Protein AF-A0A392Q447-F1 (afdb_monomer_lite)

InterPro domains:
  IPR037278 ARFGAP/RecO-like zinc finger [SSF57863] (1-54)
  IPR038508 ArfGAP domain superfamily [G3DSA:1.10.220.150] (1-64)
  IPR044820 ADP-ribosylation factor GTPase-activating protein AGD14-like [PTHR46085] (1-65)

Structure (mmCIF, N/CA/C/O backbone):
data_AF-A0A392Q447-F1
#
_entry.id   AF-A0A392Q447-F1
#
loop_
_atom_site.group_PDB
_atom_site.id
_atom_site.type_symbol
_atom_site.label_atom_id
_atom_site.label_alt_id
_atom_site.label_comp_id
_atom_site.label_asym_id
_atom_site.label_entity_id
_atom_site.label_seq_id
_atom_site.pdbx_PDB_ins_code
_atom_site.Cartn_x
_atom_site.Cartn_y
_atom_site.Cartn_z
_atom_site.occupancy
_atom_site.B_iso_or_equiv
_atom_site.auth_seq_id
_atom_site.auth_comp_id
_atom_site.auth_asym_id
_atom_site.auth_atom_id
_atom_site.pdbx_PDB_model_num
ATOM 1 N N . MET A 1 1 ? -20.827 8.100 5.669 1.00 81.31 1 MET A N 1
ATOM 2 C CA . MET A 1 1 ? -19.474 7.571 5.949 1.00 81.31 1 MET A CA 1
ATOM 3 C C . MET A 1 1 ? -19.602 6.133 6.408 1.00 81.31 1 MET A C 1
ATOM 5 O O . MET A 1 1 ? -20.578 5.830 7.088 1.00 81.31 1 MET A O 1
ATOM 9 N N . ALA A 1 2 ? -18.677 5.260 6.011 1.00 91.75 2 ALA A N 1
ATOM 10 C CA . ALA A 1 2 ? -18.654 3.883 6.499 1.00 91.75 2 ALA A CA 1
ATOM 11 C C . ALA A 1 2 ? -18.299 3.848 7.997 1.00 91.75 2 ALA A C 1
ATOM 13 O O . ALA A 1 2 ? -17.597 4.734 8.487 1.00 91.75 2 ALA A O 1
ATOM 14 N N . LYS A 1 3 ? -18.804 2.842 8.717 1.00 96.12 3 LYS A N 1
ATOM 15 C CA . LYS A 1 3 ? -18.368 2.532 10.083 1.00 96.12 3 LYS A CA 1
ATOM 16 C C . LYS A 1 3 ? -17.281 1.468 10.002 1.00 96.12 3 LYS A C 1
ATOM 18 O O . LYS A 1 3 ? -17.452 0.509 9.260 1.00 96.12 3 LYS A O 1
ATOM 23 N N . PHE A 1 4 ? -16.219 1.647 10.774 1.00 96.31 4 PHE A N 1
ATOM 24 C CA . PHE A 1 4 ? -15.114 0.700 10.861 1.00 96.31 4 PHE A CA 1
ATOM 25 C C . PHE A 1 4 ? -15.167 -0.045 12.190 1.00 96.31 4 PHE A C 1
ATOM 27 O O . PHE A 1 4 ? -15.546 0.513 13.222 1.00 96.31 4 PHE A O 1
ATOM 34 N N . THR A 1 5 ? -14.775 -1.307 12.154 1.00 98.31 5 THR A N 1
ATOM 35 C CA . THR A 1 5 ? -14.483 -2.120 13.331 1.00 98.31 5 THR A CA 1
ATOM 36 C C . THR A 1 5 ? -13.135 -1.722 13.933 1.00 98.31 5 THR A C 1
ATOM 38 O O . THR A 1 5 ? -12.273 -1.167 13.249 1.00 98.31 5 THR A O 1
ATOM 41 N N . SER A 1 6 ? -12.906 -2.051 15.207 1.00 98.06 6 SER A N 1
ATOM 42 C CA . SER A 1 6 ? -11.602 -1.814 15.847 1.00 98.06 6 SER A CA 1
ATOM 43 C C . SER A 1 6 ? -10.458 -2.513 15.103 1.00 98.06 6 SER A C 1
ATOM 45 O O . SER A 1 6 ? -9.376 -1.953 14.991 1.00 98.06 6 SER A O 1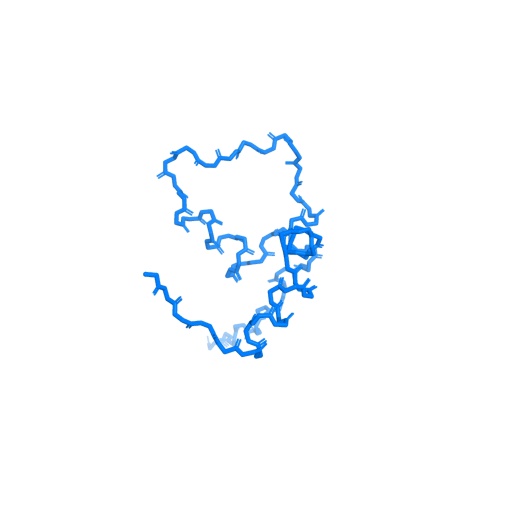
ATOM 47 N N . GLN A 1 7 ? -10.714 -3.701 14.543 1.00 98.19 7 GLN A N 1
ATOM 48 C CA . GLN A 1 7 ? -9.731 -4.465 13.769 1.00 98.19 7 GLN A CA 1
ATOM 49 C C . GLN A 1 7 ? -9.334 -3.749 12.472 1.00 98.19 7 GLN A C 1
ATOM 51 O O . GLN A 1 7 ? -8.149 -3.649 12.168 1.00 98.19 7 GLN A O 1
ATOM 56 N N . GLU A 1 8 ? -10.302 -3.207 11.727 1.00 97.38 8 GLU A N 1
ATOM 57 C CA . GLU A 1 8 ? -10.016 -2.430 10.514 1.00 97.38 8 GLU A CA 1
ATOM 58 C C . GLU A 1 8 ? -9.235 -1.151 10.834 1.00 97.38 8 GLU A C 1
ATOM 60 O O . GLU A 1 8 ? -8.324 -0.789 10.093 1.00 97.38 8 GLU A O 1
ATOM 65 N N . VAL A 1 9 ? -9.544 -0.488 11.955 1.00 97.69 9 VAL A N 1
ATOM 66 C CA . VAL A 1 9 ? -8.792 0.693 12.407 1.00 97.69 9 VAL A CA 1
ATOM 67 C C . VAL A 1 9 ? -7.341 0.330 12.721 1.00 97.69 9 VAL A C 1
ATOM 69 O O . VAL A 1 9 ? -6.439 1.011 12.236 1.00 97.69 9 VAL A O 1
ATOM 72 N N . THR A 1 10 ? -7.103 -0.754 13.465 1.00 98.00 10 THR A N 1
ATOM 73 C CA . THR A 1 10 ? -5.745 -1.237 13.756 1.00 98.00 10 THR A CA 1
ATOM 74 C C . THR A 1 10 ? -4.986 -1.569 12.471 1.00 98.00 10 THR A C 1
ATOM 76 O O . THR A 1 10 ? -3.879 -1.074 12.273 1.00 98.00 10 THR A O 1
ATOM 79 N N . ALA A 1 11 ? -5.604 -2.305 11.541 1.00 97.12 11 ALA A N 1
ATOM 80 C CA . ALA A 1 11 ? -4.977 -2.648 10.265 1.00 97.12 11 ALA A CA 1
ATOM 81 C C . ALA A 1 11 ? -4.617 -1.405 9.427 1.00 97.12 11 ALA A C 1
ATOM 83 O O . ALA A 1 11 ? -3.569 -1.367 8.783 1.00 97.12 11 ALA A O 1
ATOM 84 N N . LEU A 1 12 ? -5.457 -0.364 9.444 1.00 96.69 12 LEU A N 1
ATOM 85 C CA . LEU A 1 12 ? -5.171 0.901 8.762 1.00 96.69 12 LEU A CA 1
ATOM 86 C C . LEU A 1 12 ? -4.027 1.681 9.420 1.00 96.69 12 LEU A C 1
ATOM 88 O O . LEU A 1 12 ? -3.237 2.290 8.700 1.00 96.69 12 LEU A O 1
ATOM 92 N N . GLN A 1 13 ? -3.932 1.666 10.752 1.00 96.38 13 GLN A N 1
ATOM 93 C CA . GLN A 1 13 ? -2.851 2.317 11.500 1.00 96.38 13 GLN A CA 1
ATOM 94 C C . GLN A 1 13 ? -1.500 1.631 11.266 1.00 96.38 13 GLN A C 1
ATOM 96 O O . GLN A 1 13 ? -0.497 2.313 11.069 1.00 96.38 13 GLN A O 1
ATOM 101 N N . GLU A 1 14 ? -1.478 0.299 11.255 1.00 95.88 14 GLU A N 1
ATOM 102 C CA . GLU A 1 14 ? -0.268 -0.500 11.025 1.00 95.88 14 GLU A CA 1
ATOM 103 C C . GLU A 1 14 ? 0.150 -0.528 9.549 1.00 95.88 14 GLU A C 1
ATOM 105 O O . GLU A 1 14 ? 1.339 -0.579 9.228 1.00 95.88 14 GLU A O 1
ATOM 110 N N . GLY A 1 15 ? -0.829 -0.501 8.641 1.00 95.12 15 GLY A N 1
ATOM 111 C CA . GLY A 1 15 ? -0.611 -0.448 7.203 1.00 95.12 15 GLY A CA 1
ATOM 112 C C . GLY A 1 15 ? -0.276 0.966 6.742 1.00 95.12 15 GLY A C 1
ATOM 113 O O . GLY A 1 15 ? 0.870 1.288 6.458 1.00 95.12 15 GLY A O 1
ATOM 114 N N . GLY A 1 16 ? -1.272 1.840 6.646 1.00 95.62 16 GLY A N 1
ATOM 115 C CA . GLY A 1 16 ? -1.084 3.204 6.154 1.00 95.62 16 GLY A CA 1
ATOM 116 C C . GLY A 1 16 ? -0.485 3.310 4.739 1.00 95.62 16 GLY A C 1
ATOM 117 O O . GLY A 1 16 ? -0.019 2.357 4.111 1.00 95.62 16 GLY A O 1
ATOM 118 N N . ASN A 1 17 ? -0.474 4.529 4.200 1.00 94.94 17 ASN A N 1
ATOM 119 C CA . ASN A 1 17 ? 0.034 4.753 2.842 1.00 94.94 17 ASN A CA 1
ATOM 120 C C . ASN A 1 17 ? 1.562 4.628 2.747 1.00 94.94 17 ASN A C 1
ATOM 122 O O . ASN A 1 17 ? 2.076 4.291 1.682 1.00 94.94 17 ASN A O 1
ATOM 126 N N . GLN A 1 18 ? 2.286 4.892 3.839 1.00 93.75 18 GLN A N 1
ATOM 127 C CA . GLN A 1 18 ? 3.744 4.776 3.872 1.00 93.75 18 GLN A CA 1
ATOM 128 C C . GLN A 1 18 ? 4.182 3.322 3.651 1.00 93.75 18 GLN A C 1
ATOM 130 O O . GLN A 1 18 ? 4.884 3.045 2.679 1.00 93.75 18 GLN A O 1
ATOM 135 N N . ARG A 1 19 ? 3.681 2.381 4.463 1.00 94.50 19 ARG A N 1
ATOM 136 C CA . ARG A 1 19 ? 3.978 0.949 4.307 1.00 94.50 19 ARG A CA 1
ATOM 137 C C . ARG A 1 19 ? 3.458 0.404 2.981 1.00 94.50 19 ARG A C 1
ATOM 139 O O . ARG A 1 19 ? 4.132 -0.383 2.326 1.00 94.50 19 ARG A O 1
ATOM 146 N N . ALA A 1 20 ? 2.268 0.834 2.554 1.00 94.44 20 ALA A N 1
ATOM 147 C CA . ALA A 1 20 ? 1.712 0.399 1.276 1.00 94.44 20 ALA A CA 1
ATOM 148 C C . ALA A 1 20 ? 2.631 0.769 0.095 1.00 94.44 20 ALA A C 1
ATOM 150 O O . ALA A 1 20 ? 2.801 -0.041 -0.816 1.00 94.44 20 ALA A O 1
ATOM 151 N N . ARG A 1 21 ? 3.272 1.947 0.117 1.00 91.88 21 ARG A N 1
ATOM 152 C CA . ARG A 1 21 ? 4.254 2.344 -0.909 1.00 91.88 21 ARG A CA 1
ATOM 153 C C . ARG A 1 21 ? 5.508 1.473 -0.879 1.00 91.88 21 ARG A C 1
ATOM 155 O O . ARG A 1 21 ? 5.941 1.021 -1.932 1.00 91.88 21 ARG A O 1
ATOM 162 N N . GLU A 1 22 ? 6.033 1.170 0.305 1.00 91.81 22 GLU A N 1
ATOM 163 C CA . GLU A 1 22 ? 7.187 0.269 0.473 1.00 91.81 22 GLU A CA 1
ATOM 164 C C . GLU A 1 22 ? 6.928 -1.147 -0.066 1.00 91.81 22 GLU A C 1
ATOM 166 O O . GLU A 1 22 ? 7.868 -1.857 -0.410 1.00 91.81 22 GLU A O 1
ATOM 171 N N . ILE A 1 23 ? 5.667 -1.583 -0.131 1.00 92.25 23 ILE A N 1
ATOM 172 C CA . ILE A 1 23 ? 5.297 -2.917 -0.617 1.00 92.25 23 ILE A CA 1
ATOM 173 C C . ILE A 1 23 ? 5.012 -2.895 -2.119 1.00 92.25 23 ILE A C 1
ATOM 175 O O . ILE A 1 23 ? 5.583 -3.689 -2.864 1.00 92.25 23 ILE A O 1
ATOM 179 N N . TYR A 1 24 ? 4.128 -2.002 -2.566 1.00 92.94 24 TYR A N 1
ATOM 180 C CA . TYR A 1 24 ? 3.553 -2.049 -3.914 1.00 92.94 24 TYR A CA 1
ATOM 181 C C . TYR A 1 24 ? 4.277 -1.192 -4.952 1.00 92.94 24 TYR A C 1
ATOM 183 O O . TYR A 1 24 ? 3.974 -1.311 -6.135 1.00 92.94 24 TYR A O 1
ATOM 191 N N . PHE A 1 25 ? 5.213 -0.341 -4.528 1.00 92.00 25 PHE A N 1
ATOM 192 C CA . PHE A 1 25 ? 5.906 0.620 -5.389 1.00 92.00 25 PHE A CA 1
ATOM 193 C C . PHE A 1 25 ? 7.437 0.506 -5.293 1.00 92.00 25 PHE A C 1
ATOM 195 O O . PHE A 1 25 ? 8.134 1.461 -5.622 1.00 92.00 25 PHE A O 1
ATOM 202 N N . LYS A 1 26 ? 7.979 -0.645 -4.865 1.00 90.50 26 LYS A N 1
ATOM 203 C CA . LYS A 1 26 ? 9.433 -0.849 -4.692 1.00 90.50 26 LYS A CA 1
ATOM 204 C C . LYS A 1 26 ? 10.246 -0.515 -5.939 1.00 90.50 26 LYS A C 1
ATOM 206 O O . LYS A 1 26 ? 11.294 0.109 -5.832 1.00 90.50 26 LYS A O 1
ATOM 211 N N . GLU A 1 27 ? 9.756 -0.926 -7.104 1.00 89.31 27 GLU A N 1
ATOM 212 C CA . GLU A 1 27 ? 10.412 -0.703 -8.400 1.00 89.31 27 GLU A CA 1
ATOM 213 C C . GLU A 1 27 ? 9.758 0.422 -9.213 1.00 89.31 27 GLU A C 1
ATOM 215 O O . GLU A 1 27 ? 10.047 0.609 -10.397 1.00 89.31 27 GLU A O 1
ATOM 220 N N . TRP A 1 28 ? 8.844 1.178 -8.605 1.00 86.00 28 TRP A N 1
ATOM 221 C CA . TRP A 1 28 ? 8.225 2.311 -9.275 1.00 86.00 28 TRP A CA 1
ATOM 222 C C . TRP A 1 28 ? 9.183 3.507 -9.268 1.00 86.00 28 TRP A C 1
ATOM 224 O O . TRP A 1 28 ? 9.377 4.161 -8.246 1.00 86.00 28 TRP A O 1
ATOM 234 N N . ASP A 1 29 ? 9.767 3.817 -10.426 1.00 79.81 29 ASP A N 1
ATOM 235 C CA . ASP A 1 29 ? 10.586 5.021 -10.606 1.00 79.81 29 ASP A CA 1
ATOM 236 C C . ASP A 1 29 ? 9.711 6.288 -10.493 1.00 79.81 29 ASP A C 1
ATOM 238 O O . ASP A 1 29 ? 8.637 6.364 -11.091 1.00 79.81 29 ASP A O 1
ATOM 242 N N . ALA A 1 30 ? 10.188 7.300 -9.762 1.00 70.75 30 ALA A N 1
ATOM 243 C CA . ALA A 1 30 ? 9.561 8.616 -9.619 1.00 70.75 30 ALA A CA 1
ATOM 244 C C . ALA A 1 30 ? 9.405 9.369 -10.956 1.00 70.75 30 ALA A C 1
ATOM 246 O O . ALA A 1 30 ? 8.629 10.319 -11.041 1.00 70.75 30 ALA A O 1
ATO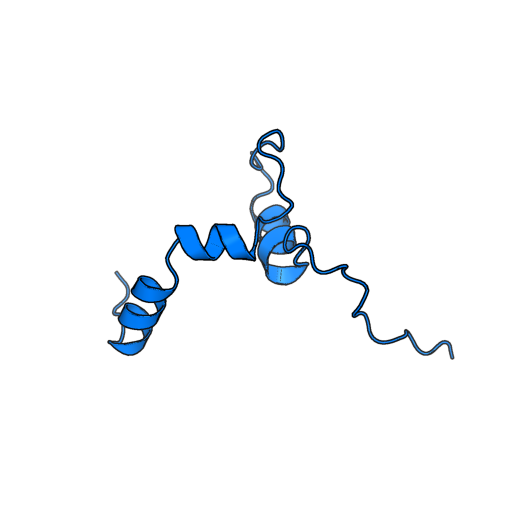M 247 N N . ARG A 1 31 ? 10.118 8.940 -12.006 1.00 72.12 31 ARG A N 1
ATOM 248 C CA . ARG A 1 31 ? 9.941 9.421 -13.386 1.00 72.12 31 ARG A CA 1
ATOM 249 C C . ARG A 1 31 ? 8.673 8.890 -14.058 1.00 72.12 31 ARG A C 1
ATOM 251 O O . ARG A 1 31 ? 8.266 9.430 -15.085 1.00 72.12 31 ARG A O 1
ATOM 258 N N . ASN A 1 32 ? 8.052 7.841 -13.516 1.00 72.25 32 ASN A N 1
ATOM 259 C CA . ASN A 1 32 ? 6.782 7.348 -14.030 1.00 72.25 32 ASN A CA 1
ATOM 260 C C . ASN A 1 32 ? 5.666 8.329 -13.659 1.00 72.25 32 ASN A C 1
ATOM 262 O O . ASN A 1 32 ? 5.357 8.530 -12.483 1.00 72.25 32 ASN A O 1
ATOM 266 N N . SER A 1 33 ? 5.043 8.917 -14.679 1.00 69.62 33 SER A N 1
ATOM 267 C CA . SER A 1 33 ? 3.878 9.775 -14.485 1.00 69.62 33 SER A CA 1
ATOM 268 C C . SER A 1 33 ? 2.706 8.968 -13.931 1.00 69.62 33 SER A C 1
ATOM 270 O O . SER A 1 33 ? 2.493 7.806 -14.298 1.00 69.62 33 SER A O 1
ATOM 272 N N . PHE A 1 34 ? 1.916 9.599 -13.067 1.00 70.06 34 PHE A N 1
ATOM 273 C CA . PHE A 1 34 ? 0.642 9.035 -12.646 1.00 70.06 34 PHE A CA 1
ATOM 274 C C . PHE A 1 34 ? -0.325 8.968 -13.841 1.00 70.06 34 PHE A C 1
ATOM 276 O O . PHE A 1 34 ? -0.211 9.756 -14.783 1.00 70.06 34 PHE A O 1
ATOM 283 N N . PRO A 1 35 ? -1.252 7.999 -13.859 1.00 76.88 35 PRO A N 1
ATOM 284 C CA . PRO A 1 35 ? -2.187 7.841 -14.967 1.00 76.88 35 PRO A CA 1
ATOM 285 C C . PRO A 1 35 ? -3.211 8.986 -14.998 1.00 76.88 35 PRO A C 1
ATOM 287 O O . PRO A 1 35 ? -4.032 9.100 -14.093 1.00 76.88 35 PRO A O 1
ATOM 290 N N . ASP A 1 36 ? -3.246 9.754 -16.087 1.00 70.88 36 ASP A N 1
ATOM 291 C CA . ASP A 1 36 ? -4.226 10.842 -16.240 1.00 70.88 36 ASP A CA 1
ATOM 292 C C . ASP A 1 36 ? -5.656 10.342 -16.529 1.00 70.88 36 ASP A C 1
ATOM 294 O O . ASP A 1 36 ? -6.629 10.930 -16.066 1.00 70.88 36 ASP A O 1
ATOM 298 N N . SER A 1 37 ? -5.821 9.237 -17.271 1.00 76.00 37 SER A N 1
ATOM 299 C CA . SER A 1 37 ? -7.148 8.751 -17.713 1.00 76.00 37 SER A CA 1
ATOM 300 C C . SER A 1 37 ? -7.382 7.240 -17.575 1.00 76.00 37 SER A C 1
ATOM 302 O O . SER A 1 37 ? -8.482 6.752 -17.830 1.00 76.00 37 SER A O 1
ATOM 304 N N . ARG A 1 38 ? -6.374 6.474 -17.132 1.00 85.12 38 ARG A N 1
ATOM 305 C CA . ARG A 1 38 ? -6.418 4.997 -17.032 1.00 85.12 38 ARG A CA 1
ATOM 306 C C . ARG A 1 38 ? -6.208 4.494 -15.606 1.00 85.12 38 ARG A C 1
ATOM 308 O O . ARG A 1 38 ? -5.435 3.572 -15.355 1.00 85.12 38 ARG A O 1
ATOM 315 N N . LEU A 1 39 ? -6.906 5.112 -14.654 1.00 89.56 39 LEU A N 1
ATOM 316 C CA . LEU A 1 39 ? -6.754 4.802 -13.231 1.00 89.56 39 LEU A CA 1
ATOM 317 C C . LEU A 1 39 ? -7.040 3.324 -12.916 1.00 89.56 39 LEU A C 1
ATOM 319 O O . LEU A 1 39 ? -6.319 2.719 -12.129 1.00 89.56 39 LEU A O 1
ATOM 323 N N . ARG A 1 40 ? -8.048 2.718 -13.559 1.00 91.94 40 ARG A N 1
ATOM 324 C CA . ARG A 1 40 ? -8.383 1.297 -13.354 1.00 91.94 40 ARG A CA 1
ATOM 325 C C . ARG A 1 40 ? -7.242 0.366 -13.769 1.00 91.94 40 ARG A C 1
ATOM 327 O O . ARG A 1 40 ? -6.891 -0.527 -13.002 1.00 91.94 40 ARG A O 1
ATOM 334 N N . ASP A 1 41 ? -6.636 0.608 -14.930 1.00 90.50 41 ASP A N 1
ATOM 335 C CA . ASP A 1 41 ? -5.511 -0.197 -15.422 1.00 90.50 41 ASP A CA 1
ATOM 336 C C . ASP A 1 41 ? -4.294 -0.048 -14.514 1.00 90.50 41 ASP A C 1
ATOM 338 O O . ASP A 1 41 ? -3.609 -1.019 -14.207 1.00 90.50 41 ASP A O 1
ATOM 342 N N . PHE A 1 42 ? -4.036 1.168 -14.037 1.00 89.88 42 PHE A N 1
ATOM 343 C CA . PHE A 1 42 ? -2.963 1.416 -13.085 1.00 89.88 42 PHE A CA 1
ATOM 344 C C . PHE A 1 42 ? -3.185 0.696 -11.751 1.00 89.88 42 PHE A C 1
ATOM 346 O O . PHE A 1 42 ? -2.288 -0.010 -11.298 1.00 89.88 42 PHE A O 1
ATOM 353 N N . ILE A 1 43 ? -4.380 0.797 -11.156 1.00 91.62 43 ILE A N 1
ATOM 354 C CA . ILE A 1 43 ? -4.725 0.076 -9.919 1.00 91.62 43 ILE A CA 1
ATOM 355 C C . ILE A 1 43 ? -4.534 -1.434 -10.116 1.00 91.62 43 ILE A C 1
ATOM 357 O O . ILE A 1 43 ? -3.952 -2.093 -9.253 1.00 91.62 43 ILE A O 1
ATOM 361 N N . LYS A 1 44 ? -4.954 -1.980 -11.267 1.00 92.75 44 LYS A N 1
ATOM 362 C CA . LYS A 1 44 ? -4.726 -3.389 -11.613 1.00 92.75 44 LYS A CA 1
ATOM 363 C C . LYS A 1 44 ? -3.232 -3.723 -11.663 1.00 92.75 44 LYS A C 1
ATOM 365 O O . LYS A 1 44 ? -2.821 -4.694 -11.033 1.00 92.75 44 LYS A O 1
ATOM 370 N N . HIS A 1 45 ? -2.414 -2.920 -12.343 1.00 90.12 45 HIS A N 1
ATOM 371 C CA . HIS A 1 45 ? -0.971 -3.161 -12.428 1.00 90.12 45 HIS A CA 1
AT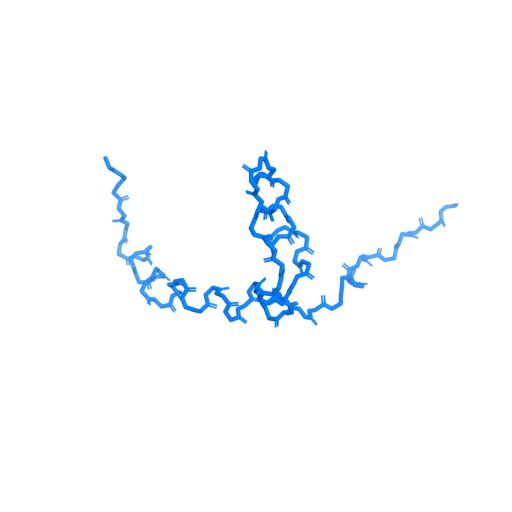OM 372 C C . HIS A 1 45 ? -0.279 -3.150 -11.057 1.00 90.12 45 HIS A C 1
ATOM 374 O O . HIS A 1 45 ? 0.617 -3.959 -10.823 1.00 90.12 45 HIS A O 1
ATOM 380 N N . VAL A 1 46 ? -0.694 -2.251 -10.160 1.00 90.94 46 VAL A N 1
ATOM 381 C CA . VAL A 1 46 ? -0.105 -2.099 -8.821 1.00 90.94 46 VAL A CA 1
ATOM 382 C C . VAL A 1 46 ? -0.513 -3.251 -7.900 1.00 90.94 46 VAL A C 1
ATOM 384 O O . VAL A 1 46 ? 0.351 -3.904 -7.318 1.00 90.94 46 VAL A O 1
ATOM 387 N N . TYR A 1 47 ? -1.815 -3.527 -7.773 1.00 92.31 47 TYR A N 1
ATOM 388 C CA . TYR A 1 47 ? -2.325 -4.407 -6.713 1.00 92.31 47 TYR A CA 1
ATOM 389 C C . TYR A 1 47 ? -2.653 -5.832 -7.168 1.00 92.31 47 TYR A C 1
ATOM 391 O O . TYR A 1 47 ? -2.561 -6.755 -6.361 1.00 92.31 47 TYR A O 1
ATOM 399 N N . VAL A 1 48 ? -3.024 -6.030 -8.438 1.00 92.62 48 VAL A N 1
ATOM 400 C CA . VAL A 1 48 ? -3.378 -7.355 -8.981 1.00 92.62 48 VAL A CA 1
ATOM 401 C C . VAL A 1 48 ? -2.174 -7.981 -9.668 1.00 92.62 48 VAL A C 1
ATOM 403 O O . VAL A 1 48 ? -1.758 -9.075 -9.302 1.00 92.62 48 VA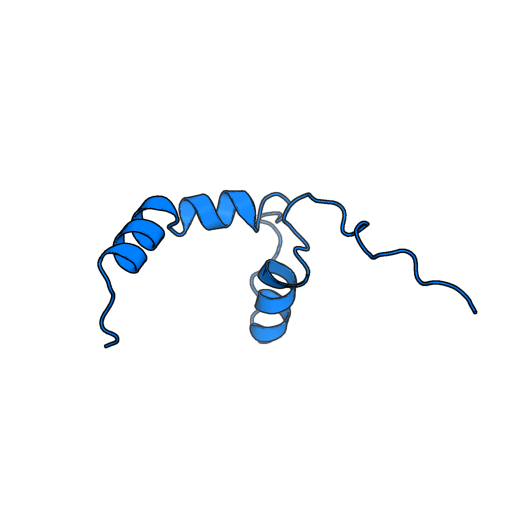L A O 1
ATOM 406 N N . ASP A 1 49 ? -1.582 -7.270 -10.627 1.00 91.00 49 ASP A N 1
ATOM 407 C CA . ASP A 1 49 ? -0.448 -7.791 -11.396 1.00 91.00 49 ASP A CA 1
ATOM 408 C C . ASP A 1 49 ? 0.880 -7.675 -10.632 1.00 91.00 49 ASP A C 1
ATOM 410 O O . ASP A 1 49 ? 1.881 -8.229 -11.081 1.00 91.00 49 ASP A O 1
ATOM 414 N N . ARG A 1 50 ? 0.896 -6.950 -9.498 1.00 91.19 50 ARG A N 1
ATOM 415 C CA . ARG A 1 50 ? 2.068 -6.722 -8.631 1.00 91.19 50 ARG A CA 1
ATOM 416 C C . ARG A 1 50 ? 3.310 -6.262 -9.398 1.00 91.19 50 ARG A C 1
ATOM 418 O O . ARG A 1 50 ? 4.437 -6.605 -9.065 1.00 91.19 50 ARG A O 1
ATOM 425 N N . ARG A 1 51 ? 3.106 -5.444 -10.432 1.00 90.06 51 ARG A N 1
ATOM 426 C CA . ARG A 1 51 ? 4.131 -5.101 -11.427 1.00 90.06 51 ARG A CA 1
ATOM 427 C C . ARG A 1 51 ? 5.359 -4.389 -10.848 1.00 90.06 51 ARG A C 1
ATOM 429 O O . ARG A 1 51 ? 6.396 -4.387 -11.498 1.00 90.06 51 ARG A O 1
ATOM 436 N N . PHE A 1 52 ? 5.232 -3.774 -9.674 1.00 89.88 52 P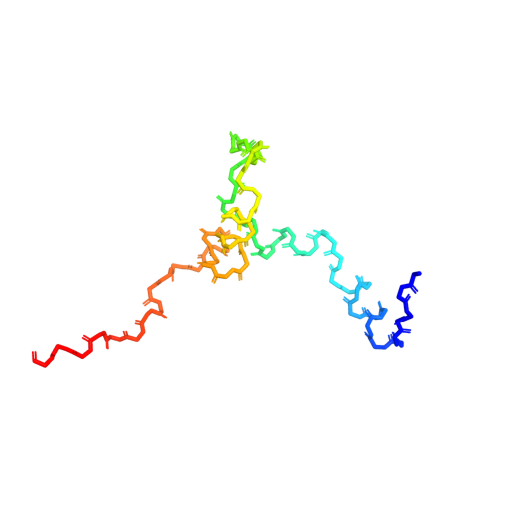HE A N 1
ATOM 437 C CA . PHE A 1 52 ? 6.276 -2.944 -9.068 1.00 89.88 52 PHE A CA 1
ATOM 438 C C . PHE A 1 52 ? 6.699 -3.424 -7.669 1.00 89.88 52 PHE A C 1
ATOM 440 O O . PHE A 1 52 ? 7.374 -2.680 -6.959 1.00 89.88 52 PHE A O 1
ATOM 447 N N . THR A 1 53 ? 6.304 -4.632 -7.237 1.00 90.62 53 THR A N 1
ATOM 448 C CA . THR A 1 53 ? 6.657 -5.153 -5.897 1.00 90.62 53 THR A CA 1
ATOM 449 C C . THR A 1 53 ? 8.084 -5.707 -5.814 1.00 90.62 53 THR A C 1
ATOM 451 O O . THR A 1 53 ? 8.540 -6.024 -4.712 1.00 90.62 53 THR A O 1
ATOM 454 N N . GLY A 1 54 ? 8.789 -5.822 -6.947 1.00 81.25 54 GLY A N 1
ATOM 455 C CA . GLY A 1 54 ? 10.120 -6.436 -7.055 1.00 81.25 54 GLY A CA 1
ATOM 456 C C . GLY A 1 54 ? 10.126 -7.962 -7.015 1.00 81.25 54 GLY A C 1
ATOM 457 O O . GLY A 1 54 ? 11.179 -8.583 -7.136 1.00 81.25 54 GLY A O 1
ATOM 458 N N . ASP A 1 55 ? 8.953 -8.581 -6.891 1.00 72.00 55 ASP A N 1
ATOM 459 C CA . ASP A 1 55 ? 8.811 -10.020 -7.044 1.00 72.00 55 ASP A CA 1
ATOM 460 C C . ASP A 1 55 ? 8.630 -10.292 -8.537 1.00 72.00 55 ASP A C 1
ATOM 462 O O . ASP A 1 55 ? 7.624 -9.901 -9.136 1.00 72.00 55 ASP A O 1
ATOM 466 N N . SER A 1 56 ? 9.614 -10.933 -9.175 1.00 56.59 56 SER A N 1
ATOM 467 C CA . SER A 1 56 ? 9.469 -11.354 -10.568 1.00 56.59 56 SER A CA 1
ATOM 468 C C . SER A 1 56 ? 8.155 -12.130 -10.701 1.00 56.59 56 SER A C 1
ATOM 470 O O . SER A 1 56 ? 7.954 -13.119 -9.996 1.00 56.59 56 SER A O 1
ATOM 472 N N . THR A 1 57 ? 7.263 -11.705 -11.596 1.00 55.28 57 THR A N 1
ATOM 473 C CA . THR A 1 57 ? 5.943 -12.316 -11.872 1.00 55.28 57 THR A CA 1
ATOM 474 C C . THR A 1 57 ? 6.036 -13.715 -12.517 1.00 55.28 57 THR A C 1
ATOM 476 O O . THR A 1 57 ? 5.160 -14.145 -13.270 1.00 55.28 57 THR A O 1
ATOM 479 N N . SER A 1 58 ? 7.116 -14.435 -12.215 1.00 53.69 58 SER A N 1
ATOM 480 C CA . SER A 1 58 ? 7.460 -15.787 -12.641 1.00 53.69 58 SER A CA 1
ATOM 481 C C . SER A 1 58 ? 6.662 -16.864 -11.907 1.00 53.69 58 SER A C 1
ATOM 483 O O . SER A 1 58 ? 6.682 -18.008 -12.345 1.00 53.69 58 SER A O 1
ATOM 485 N N . ASP A 1 59 ? 5.914 -16.524 -10.853 1.00 53.72 59 ASP A N 1
ATOM 486 C CA . ASP A 1 59 ? 5.002 -17.455 -10.173 1.00 53.72 59 ASP A CA 1
ATOM 487 C C . ASP A 1 59 ? 3.657 -17.575 -10.916 1.00 53.72 59 ASP A C 1
ATOM 489 O O . ASP A 1 59 ? 2.563 -17.452 -10.366 1.00 53.72 59 ASP A O 1
ATOM 493 N N . LYS A 1 60 ? 3.731 -17.756 -12.239 1.00 53.25 60 LYS A N 1
ATOM 494 C CA . LYS A 1 60 ? 2.639 -18.382 -12.981 1.00 53.25 60 LYS A CA 1
ATOM 495 C C . LYS A 1 60 ? 2.861 -19.886 -12.839 1.00 53.25 60 LYS A C 1
ATOM 497 O O . LYS A 1 60 ? 3.945 -20.339 -13.214 1.00 53.25 60 LYS A O 1
ATOM 502 N N . PRO A 1 61 ? 1.874 -20.677 -12.378 1.00 52.84 61 PRO A N 1
ATOM 503 C CA . PRO A 1 61 ? 1.998 -22.127 -12.444 1.00 52.84 61 PRO A CA 1
ATOM 504 C C . PRO A 1 61 ? 2.319 -22.521 -13.894 1.00 52.84 61 PRO A C 1
ATOM 506 O O . PRO A 1 61 ? 1.796 -21.882 -14.822 1.00 52.84 61 PRO A O 1
ATOM 509 N N . PRO A 1 62 ? 3.197 -23.516 -14.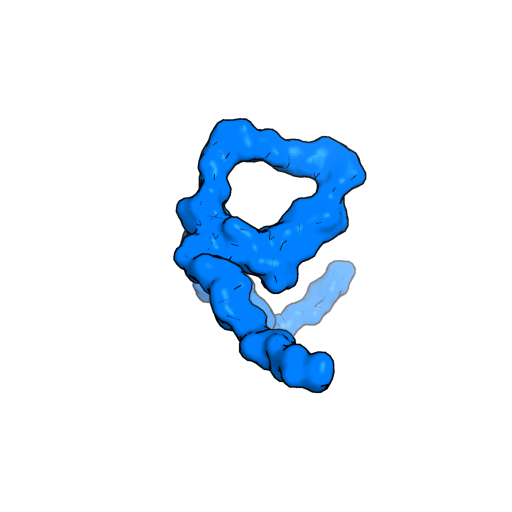126 1.00 52.09 62 PRO A N 1
ATOM 510 C CA . PRO A 1 62 ? 3.569 -23.913 -15.473 1.00 52.09 62 PRO A CA 1
ATOM 511 C C . PRO A 1 62 ? 2.285 -24.239 -16.229 1.00 52.09 62 PRO A C 1
ATOM 513 O O . PRO A 1 62 ? 1.513 -25.104 -15.816 1.00 52.09 62 PRO A O 1
ATOM 516 N N . LYS A 1 63 ? 2.020 -23.506 -17.317 1.00 58.84 63 LYS A N 1
ATOM 517 C CA . LYS A 1 63 ? 0.931 -23.856 -18.227 1.00 58.84 63 LYS A CA 1
ATOM 518 C C . LYS A 1 63 ? 1.247 -25.249 -18.753 1.00 58.84 63 LYS A C 1
ATOM 520 O O . LYS A 1 63 ? 2.149 -25.396 -19.577 1.00 58.84 63 LYS A O 1
ATOM 525 N N . VAL A 1 64 ? 0.540 -26.247 -18.232 1.00 49.75 64 VAL A N 1
ATOM 526 C CA . VAL A 1 64 ? 0.579 -27.621 -18.724 1.00 49.75 64 VAL A CA 1
ATOM 527 C C . VAL A 1 64 ? 0.243 -27.540 -20.210 1.00 49.75 64 VAL A C 1
ATOM 529 O O . VAL A 1 64 ? -0.846 -27.103 -20.581 1.00 49.75 64 VAL A O 1
ATOM 532 N N . LYS A 1 65 ? 1.227 -27.829 -21.063 1.00 43.56 65 LYS A N 1
ATOM 533 C CA . LYS A 1 65 ? 1.000 -27.983 -22.497 1.00 43.56 65 LYS A CA 1
ATOM 534 C C . LYS A 1 65 ? 0.368 -29.362 -22.673 1.00 43.56 65 LYS A C 1
ATOM 536 O O . LYS A 1 65 ? 1.031 -30.351 -22.367 1.00 43.56 65 LYS A O 1
ATOM 541 N N . THR A 1 66 ? -0.900 -29.392 -23.071 1.00 51.31 66 THR A N 1
ATOM 542 C CA . THR A 1 66 ? -1.546 -30.585 -23.636 1.00 51.31 66 THR A CA 1
ATOM 543 C C . THR A 1 66 ? -1.037 -30.807 -25.051 1.00 51.31 66 THR A C 1
ATOM 545 O O . THR A 1 66 ? -0.837 -29.788 -25.755 1.00 51.31 66 THR A O 1
#

Organism: NCBI:txid97028

Foldseek 3Di:
DDDDDPVVVVCCVVCPPVNLCLQQAQQPDPPDDDDPPPNVVVVCVRPPQSVHRPPPSVPPDPPPDD

Radius of gyration: 16.03 Å; chains: 1; bounding box: 30×41×40 Å

Secondary structure (DSSP, 8-state):
-----HHHHHHHHHHHHHHHHHHH-TT--TTSPPPSS-HHHHHIIIIIS-TTSSS-TT-SPP----

Sequence (66 aa):
MAKFTSQEVTALQEGGNQRAREIYFKEWDARNSFPDSRLRDFIKHVYVDRRFTGDSTSDKPPKVKT

pLDDT: mean 82.98, std 15.63, range [43.56, 98.31]